Protein AF-A0A0L0G9T8-F1 (afdb_monomer_lite)

Radius of gyration: 16.16 Å; chains: 1; bounding box: 39×37×40 Å

Sequence (124 aa):
MLSLIVVMSSYWLVGFSASQKMFVFAVVVVEYICVESIVSFTSACATSLAMGNSLAGGVVGLLAVFNGWSANTSSTPGYIAWIQYPSPFYYGFQAIVVHLYDDTVAKQFALNTDWGDWGGLVIC

Secondary structure (DSSP, 8-state):
-HHHHHHHHHHHHS---HHHHHHHHHHHHHHHHHHHHHHHHHHHT-SSHHHHHHHHHHHHHHHHHTSSSSS-GGGS-HHHHGGGTT-HHHHHHHHHHHHHS-HHHHHHHHTT--TTTT------

Organism: NCBI:txid667725

pLDDT: mean 78.4, std 15.8, range [37.38, 95.25]

Structure (mmCIF, N/CA/C/O backbone):
data_AF-A0A0L0G9T8-F1
#
_entry.id   AF-A0A0L0G9T8-F1
#
loop_
_atom_site.group_PDB
_atom_site.id
_atom_site.type_symbol
_atom_site.label_atom_id
_atom_site.label_alt_id
_atom_site.label_comp_id
_atom_site.label_asym_id
_atom_site.label_entity_id
_atom_site.label_seq_id
_atom_site.pdbx_PDB_ins_code
_atom_site.Cartn_x
_atom_site.Cartn_y
_atom_site.Cartn_z
_atom_site.occupancy
_atom_site.B_iso_or_equiv
_atom_site.auth_seq_id
_atom_site.auth_comp_id
_atom_site.auth_asym_id
_atom_site.auth_atom_id
_atom_site.pdbx_PDB_model_num
ATOM 1 N N . MET A 1 1 ? 11.904 12.032 1.296 1.00 55.62 1 MET A N 1
ATOM 2 C CA . MET A 1 1 ? 11.993 13.167 2.258 1.00 55.62 1 MET A CA 1
ATOM 3 C C . MET A 1 1 ? 10.756 14.066 2.258 1.00 55.62 1 MET A C 1
ATOM 5 O O . MET A 1 1 ? 10.287 14.371 3.346 1.00 55.62 1 MET A O 1
ATOM 9 N N . LEU A 1 2 ? 10.188 14.456 1.105 1.00 73.19 2 LEU A N 1
ATOM 10 C CA . LEU A 1 2 ? 8.949 15.258 1.067 1.00 73.19 2 LEU A CA 1
ATOM 11 C C . LEU A 1 2 ? 7.768 14.560 1.778 1.00 73.19 2 LEU A C 1
ATOM 13 O O . LEU A 1 2 ? 7.029 15.190 2.527 1.00 73.19 2 LEU A O 1
ATOM 17 N N . SER A 1 3 ? 7.654 13.240 1.611 1.00 71.69 3 SER A N 1
ATOM 18 C CA . SER A 1 3 ? 6.575 12.422 2.181 1.00 71.69 3 SER A CA 1
ATOM 19 C C . SER A 1 3 ? 6.545 12.441 3.713 1.00 71.69 3 SER A C 1
ATOM 21 O O . SER A 1 3 ? 5.473 12.519 4.297 1.00 71.69 3 SER A O 1
ATOM 23 N N . LEU A 1 4 ? 7.707 12.464 4.380 1.00 72.94 4 LEU A N 1
ATOM 24 C CA . LEU A 1 4 ? 7.772 12.527 5.847 1.00 72.94 4 LEU A CA 1
ATOM 25 C C . LEU A 1 4 ? 7.289 13.874 6.389 1.00 72.94 4 LEU A C 1
ATOM 27 O O . LEU A 1 4 ? 6.659 13.921 7.439 1.00 72.94 4 LEU A O 1
ATOM 31 N N . ILE A 1 5 ? 7.549 14.965 5.664 1.00 83.50 5 ILE A N 1
ATOM 32 C CA . ILE A 1 5 ? 7.065 16.299 6.041 1.00 83.50 5 ILE A CA 1
ATOM 33 C C . ILE A 1 5 ? 5.537 16.331 5.978 1.00 83.50 5 ILE A C 1
ATOM 35 O O . ILE A 1 5 ? 4.904 16.837 6.901 1.00 83.50 5 ILE A O 1
ATOM 39 N N . VAL A 1 6 ? 4.952 15.754 4.922 1.00 80.31 6 VAL A N 1
ATOM 40 C CA . VAL A 1 6 ? 3.494 15.653 4.762 1.00 80.31 6 VAL A CA 1
ATOM 41 C C . VAL A 1 6 ? 2.882 14.785 5.858 1.00 80.31 6 VAL A C 1
ATOM 43 O O . VAL A 1 6 ? 1.920 15.211 6.484 1.00 80.31 6 VAL A O 1
ATOM 46 N N . VAL A 1 7 ? 3.468 13.621 6.153 1.00 77.06 7 VAL A N 1
ATOM 47 C CA . VAL A 1 7 ? 2.979 12.738 7.224 1.00 77.06 7 VAL A CA 1
ATOM 48 C C . VAL A 1 7 ? 3.021 13.450 8.574 1.00 77.06 7 VAL A C 1
ATOM 50 O O . VAL A 1 7 ? 2.029 13.439 9.300 1.00 77.06 7 VAL A O 1
ATOM 53 N N . MET A 1 8 ? 4.128 14.124 8.897 1.00 79.06 8 MET A N 1
ATOM 54 C CA . MET A 1 8 ? 4.274 14.845 10.163 1.00 79.06 8 MET A CA 1
ATOM 55 C C . MET A 1 8 ? 3.318 16.034 10.275 1.00 79.06 8 MET A C 1
ATOM 57 O O . MET A 1 8 ? 2.789 16.273 11.357 1.00 79.06 8 MET A O 1
ATOM 61 N N . SER A 1 9 ? 3.058 16.774 9.193 1.00 83.06 9 SER A N 1
ATOM 62 C CA . SER A 1 9 ? 2.104 17.886 9.232 1.00 83.06 9 SER A CA 1
ATOM 63 C C . SER A 1 9 ? 0.661 17.388 9.344 1.00 83.06 9 SER A C 1
ATOM 65 O O . SER A 1 9 ? -0.073 17.863 10.210 1.00 83.06 9 SER A O 1
ATOM 67 N N . SER A 1 10 ? 0.264 16.372 8.570 1.00 80.75 10 SER A N 1
ATOM 68 C CA . SER A 1 10 ? -1.074 15.775 8.667 1.00 80.75 10 SER A CA 1
ATOM 69 C C . SER A 1 10 ? -1.323 15.124 10.027 1.00 80.75 10 SER A C 1
ATOM 71 O O . SER A 1 10 ? -2.414 15.239 10.578 1.00 80.75 10 SER A O 1
ATOM 73 N N . TYR A 1 11 ? -0.299 14.508 10.619 1.00 76.81 11 TYR A N 1
ATOM 74 C CA . TYR A 1 11 ? -0.374 13.839 11.918 1.00 76.81 11 TYR A CA 1
ATOM 75 C C . TYR A 1 11 ? -0.860 14.755 13.051 1.00 76.81 11 TYR A C 1
ATOM 77 O O . TYR A 1 11 ? -1.610 14.329 13.932 1.00 76.81 11 TYR A O 1
ATOM 85 N N . TRP A 1 12 ? -0.468 16.032 13.026 1.00 79.12 12 TRP A N 1
ATOM 86 C CA . TRP A 1 12 ? -0.907 17.006 14.026 1.00 79.12 12 TRP A CA 1
ATOM 87 C C . TRP A 1 12 ? -2.281 17.608 13.724 1.00 79.12 12 TRP A C 1
ATOM 89 O O . TRP A 1 12 ? -2.987 17.973 14.663 1.00 79.12 12 TRP A O 1
ATOM 99 N N . LEU A 1 13 ? -2.681 17.666 12.451 1.00 83.00 13 LEU A N 1
ATOM 100 C CA . LEU A 1 13 ? -3.921 18.310 12.007 1.00 83.00 13 LEU A CA 1
ATOM 101 C C . LEU A 1 13 ? -5.168 17.429 12.153 1.00 83.00 13 LEU A C 1
ATOM 103 O O . LEU A 1 13 ? -6.268 17.952 12.283 1.00 83.00 13 LEU A O 1
ATOM 107 N N . VAL A 1 14 ? -5.011 16.105 12.159 1.00 82.44 14 VAL A N 1
ATOM 108 C CA . VAL A 1 14 ? -6.141 15.159 12.150 1.00 82.44 14 VAL A CA 1
ATOM 109 C C . VAL A 1 14 ? -6.863 15.048 13.509 1.00 82.44 14 VAL A C 1
ATOM 111 O O . VAL A 1 14 ? -8.001 14.596 13.572 1.00 82.44 14 VAL A O 1
ATOM 114 N N . GLY A 1 15 ? -6.248 15.501 14.608 1.00 81.12 15 GLY A N 1
ATOM 115 C CA . GLY A 1 15 ? -6.931 15.596 15.908 1.00 81.12 15 GLY A CA 1
ATOM 116 C C . GLY A 1 15 ? -7.125 14.274 16.670 1.00 81.12 15 GLY A C 1
ATOM 117 O O . GLY A 1 15 ? -7.895 14.237 17.624 1.00 81.12 15 GLY A O 1
ATOM 118 N N . PHE A 1 16 ? -6.421 13.199 16.299 1.00 81.31 16 PHE A N 1
ATOM 119 C CA . PHE A 1 16 ? -6.473 11.911 17.011 1.00 81.31 16 PHE A CA 1
ATOM 120 C C . PHE A 1 16 ? -5.987 11.991 18.469 1.00 81.31 16 PHE A C 1
ATOM 122 O O . PHE A 1 16 ? -5.275 12.920 18.856 1.00 81.31 16 PHE A O 1
ATOM 129 N N . SER A 1 17 ? -6.324 10.992 19.291 1.00 84.44 17 SER A N 1
ATOM 130 C CA . SER A 1 17 ? -5.752 10.857 20.639 1.00 84.44 17 SER A CA 1
ATOM 131 C C . SER A 1 17 ? -4.270 10.451 20.581 1.00 84.44 17 SER A C 1
ATOM 133 O O . SER A 1 17 ? -3.809 9.875 19.597 1.00 84.44 17 SER A O 1
ATOM 135 N N . ALA A 1 18 ? -3.486 10.750 21.624 1.00 79.88 18 ALA A N 1
ATOM 136 C CA . ALA A 1 18 ? -2.036 10.507 21.616 1.00 79.88 18 ALA A CA 1
ATOM 137 C C . ALA A 1 18 ? -1.647 9.030 21.387 1.00 79.88 18 ALA A C 1
ATOM 139 O O . ALA A 1 18 ? -0.631 8.764 20.745 1.00 79.88 18 ALA A O 1
ATOM 140 N N . SER A 1 19 ? -2.461 8.080 21.863 1.00 79.50 19 SER A N 1
ATOM 141 C CA . SER A 1 19 ? -2.260 6.644 21.633 1.00 79.50 19 SER A CA 1
ATOM 142 C C . SER A 1 19 ? -2.524 6.251 20.177 1.00 79.50 19 SER A C 1
ATOM 144 O O . SER A 1 19 ? -1.682 5.602 19.559 1.00 79.50 19 SER A O 1
ATOM 146 N N . GLN A 1 20 ? -3.640 6.709 19.604 1.00 82.50 20 GLN A N 1
ATOM 147 C CA . GLN A 1 20 ? -4.020 6.425 18.214 1.00 82.50 20 GLN A CA 1
ATOM 148 C C . GLN A 1 20 ? -3.031 7.019 17.218 1.00 82.50 20 GLN A C 1
ATOM 150 O O . GLN A 1 20 ? -2.679 6.392 16.223 1.00 82.50 20 GLN A O 1
ATOM 155 N N . LYS A 1 21 ? -2.533 8.219 17.518 1.00 83.38 21 LYS A N 1
ATOM 156 C CA . LYS A 1 21 ? -1.511 8.887 16.723 1.00 83.38 21 LYS A CA 1
ATOM 157 C C . LYS A 1 21 ? -0.280 7.991 16.523 1.00 83.38 21 LYS A C 1
ATOM 159 O O . LYS A 1 21 ? 0.062 7.683 15.385 1.00 83.38 21 LYS A O 1
ATOM 164 N N . MET A 1 22 ? 0.342 7.510 17.603 1.00 83.81 22 MET A N 1
ATOM 165 C CA . MET A 1 22 ? 1.547 6.665 17.521 1.00 83.81 22 MET A CA 1
ATOM 166 C C . MET A 1 22 ? 1.333 5.403 16.675 1.00 83.81 22 MET A C 1
ATOM 168 O O . MET A 1 22 ? 2.204 5.046 15.882 1.00 83.81 22 MET A O 1
ATOM 172 N N . PHE A 1 23 ? 0.168 4.764 16.802 1.00 86.69 23 PHE A N 1
ATOM 173 C CA . PHE A 1 23 ? -0.181 3.595 15.998 1.00 86.69 23 PHE A CA 1
ATOM 174 C C . PHE A 1 23 ? -0.278 3.931 14.503 1.00 86.69 23 PHE A C 1
ATOM 176 O O . PHE A 1 23 ? 0.376 3.286 13.685 1.00 86.69 23 PHE A O 1
ATOM 183 N N . VAL A 1 24 ? -1.025 4.979 14.142 1.00 86.00 24 VAL A N 1
ATOM 184 C CA . VAL A 1 24 ? -1.177 5.410 12.741 1.00 86.00 24 VAL A CA 1
ATOM 185 C C . VAL A 1 24 ? 0.174 5.787 12.132 1.00 86.00 24 VAL A C 1
ATOM 187 O O . VAL A 1 24 ? 0.464 5.409 11.001 1.00 86.00 24 VAL A O 1
ATOM 190 N N . PHE A 1 25 ? 1.036 6.475 12.885 1.00 85.94 25 PHE A N 1
ATOM 191 C CA . PHE A 1 25 ? 2.386 6.801 12.422 1.00 85.94 25 PHE A CA 1
ATOM 192 C C . PHE A 1 25 ? 3.215 5.546 12.129 1.00 85.94 25 PHE A C 1
ATOM 194 O O . PHE A 1 25 ? 3.855 5.474 11.082 1.00 85.94 25 PHE A O 1
ATOM 201 N N . ALA A 1 26 ? 3.175 4.542 13.010 1.00 88.50 26 ALA A N 1
ATOM 202 C CA . ALA A 1 26 ? 3.887 3.286 12.796 1.00 88.50 26 ALA A CA 1
ATOM 203 C C . ALA A 1 26 ? 3.404 2.560 11.528 1.00 88.50 26 ALA A C 1
ATOM 205 O O . ALA A 1 26 ? 4.233 2.121 10.730 1.00 88.50 26 ALA A O 1
ATOM 206 N N . VAL A 1 27 ? 2.087 2.492 11.304 1.00 89.56 27 VAL A N 1
ATOM 207 C CA . VAL A 1 27 ? 1.502 1.873 10.101 1.00 89.56 27 VAL A CA 1
ATOM 208 C C . VAL A 1 27 ? 1.962 2.590 8.829 1.00 89.56 27 VAL A C 1
ATOM 210 O O . VAL A 1 27 ? 2.456 1.942 7.909 1.00 89.56 27 VAL A O 1
ATOM 213 N N . VAL A 1 28 ? 1.892 3.923 8.799 1.00 87.94 28 VAL A N 1
ATOM 214 C CA . VAL A 1 28 ? 2.303 4.728 7.634 1.00 87.94 28 VAL A CA 1
ATOM 215 C C . VAL A 1 28 ? 3.800 4.587 7.338 1.00 87.94 28 VAL A C 1
ATOM 217 O O . VAL A 1 28 ? 4.199 4.549 6.175 1.00 87.94 28 VAL A O 1
ATOM 220 N N . VAL A 1 29 ? 4.650 4.483 8.364 1.00 88.75 29 VAL A N 1
ATOM 221 C CA . VAL A 1 29 ? 6.092 4.256 8.171 1.00 88.75 29 VAL A CA 1
ATOM 222 C C . VAL A 1 29 ? 6.360 2.883 7.551 1.00 88.75 29 VAL A C 1
ATOM 224 O O . VAL A 1 29 ? 7.179 2.784 6.638 1.00 88.75 29 VAL A O 1
ATOM 227 N N . VAL A 1 30 ? 5.672 1.835 8.010 1.00 91.31 30 VAL A N 1
ATOM 228 C CA . VAL A 1 30 ? 5.802 0.488 7.430 1.00 91.31 30 VAL A CA 1
ATOM 229 C C . VAL A 1 30 ? 5.335 0.484 5.975 1.00 91.31 30 VAL A C 1
ATOM 231 O O . VAL A 1 30 ? 6.060 0.005 5.106 1.00 91.31 30 VAL A O 1
ATOM 234 N N . GLU A 1 31 ? 4.179 1.085 5.692 1.00 90.88 31 GLU A N 1
ATOM 235 C CA . GLU A 1 31 ? 3.648 1.224 4.334 1.00 90.88 31 GLU A CA 1
ATOM 236 C C . GLU A 1 31 ? 4.637 1.957 3.414 1.00 90.88 31 GLU A C 1
ATOM 238 O O . GLU A 1 31 ? 4.936 1.479 2.319 1.00 90.88 31 GLU A O 1
ATOM 243 N N . TYR A 1 32 ? 5.226 3.061 3.887 1.00 89.31 32 TYR A N 1
ATOM 244 C CA . TYR A 1 32 ? 6.240 3.815 3.149 1.00 89.31 32 TYR A CA 1
ATOM 245 C C . TYR A 1 32 ? 7.455 2.951 2.784 1.00 89.31 32 TYR A C 1
ATOM 247 O O . TYR A 1 32 ? 7.891 2.958 1.635 1.00 89.31 32 TYR A O 1
ATOM 255 N N . ILE A 1 33 ? 7.986 2.167 3.729 1.00 92.06 33 ILE A N 1
ATOM 256 C CA . ILE A 1 33 ? 9.133 1.277 3.478 1.00 92.06 33 ILE A CA 1
ATOM 257 C C . ILE A 1 33 ? 8.777 0.205 2.435 1.00 92.06 33 ILE A C 1
ATOM 259 O O . ILE A 1 33 ? 9.589 -0.100 1.555 1.00 92.06 33 ILE A O 1
ATOM 263 N N . CYS A 1 34 ? 7.563 -0.349 2.492 1.00 93.31 34 CYS A N 1
ATOM 264 C CA . CYS A 1 34 ? 7.080 -1.311 1.503 1.00 93.31 34 CYS A CA 1
ATOM 265 C C . CYS A 1 34 ? 6.989 -0.690 0.103 1.00 93.31 34 CYS A C 1
ATOM 267 O O . CYS A 1 34 ? 7.470 -1.283 -0.863 1.00 93.31 34 CYS A O 1
ATOM 269 N N . VAL A 1 35 ? 6.428 0.516 -0.016 1.00 92.44 35 VAL A N 1
ATOM 270 C CA . VAL A 1 35 ? 6.310 1.225 -1.299 1.00 92.44 35 VAL A CA 1
ATOM 271 C C . VAL A 1 35 ? 7.685 1.559 -1.875 1.00 92.44 35 VAL A C 1
ATOM 273 O O . VAL A 1 35 ? 7.930 1.275 -3.045 1.00 92.44 35 VAL A O 1
ATOM 276 N N . GLU A 1 36 ? 8.618 2.068 -1.069 1.00 91.75 36 GLU A N 1
ATOM 277 C CA . GLU A 1 36 ? 9.994 2.343 -1.514 1.00 91.75 36 GLU A CA 1
ATOM 278 C C . GLU A 1 36 ? 10.700 1.074 -2.014 1.00 91.75 36 GLU A C 1
ATOM 280 O O . GLU A 1 36 ? 11.452 1.117 -2.991 1.00 91.75 36 GLU A O 1
ATOM 285 N N . SER A 1 37 ? 10.420 -0.074 -1.393 1.00 93.62 37 SER A N 1
ATOM 286 C CA . SER A 1 37 ? 10.952 -1.369 -1.829 1.00 93.62 37 SER A CA 1
ATOM 287 C C . SER A 1 37 ? 10.393 -1.782 -3.196 1.00 93.62 37 SER A C 1
ATOM 289 O O . SER A 1 37 ? 11.152 -2.216 -4.064 1.00 93.62 37 SER A O 1
ATOM 291 N N . ILE A 1 38 ? 9.090 -1.587 -3.432 1.00 92.88 38 ILE A N 1
ATOM 292 C CA . ILE A 1 38 ? 8.434 -1.854 -4.725 1.00 92.88 38 ILE A CA 1
ATOM 293 C C . ILE A 1 38 ? 8.973 -0.917 -5.814 1.00 92.88 38 ILE A C 1
ATOM 295 O O . ILE A 1 38 ? 9.300 -1.360 -6.918 1.00 92.88 38 ILE A O 1
ATOM 299 N N . VAL A 1 39 ? 9.107 0.376 -5.512 1.00 93.38 39 VAL A N 1
ATOM 300 C CA . VAL A 1 39 ? 9.663 1.378 -6.434 1.00 93.38 39 VAL A CA 1
ATOM 301 C C . VAL A 1 39 ? 11.116 1.051 -6.778 1.00 93.38 39 VAL A C 1
ATOM 303 O O . VAL A 1 39 ? 11.500 1.101 -7.946 1.00 93.38 39 VAL A O 1
ATOM 306 N N . SER A 1 40 ? 11.923 0.649 -5.795 1.00 93.31 40 SER A N 1
ATOM 307 C C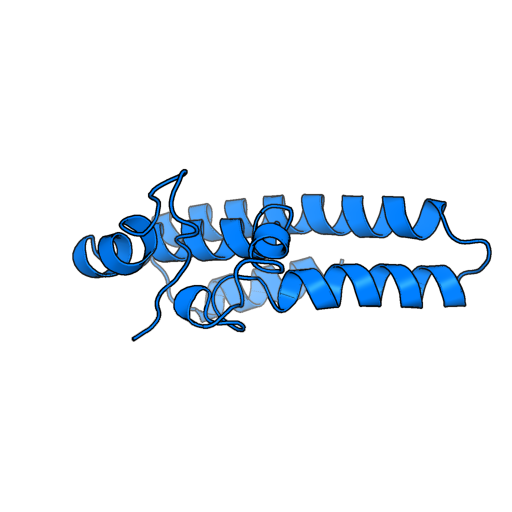A . SER A 1 40 ? 13.319 0.258 -6.020 1.00 93.31 40 SER A CA 1
ATOM 308 C C . SER A 1 40 ? 13.426 -1.005 -6.876 1.00 93.31 40 SER A C 1
ATOM 310 O O . SER A 1 40 ? 14.222 -1.051 -7.813 1.00 93.31 40 SER A O 1
ATOM 312 N N . PHE A 1 41 ? 12.588 -2.011 -6.608 1.00 93.62 41 PHE A N 1
ATOM 313 C CA . PHE A 1 41 ? 12.538 -3.244 -7.393 1.00 93.62 41 PHE A CA 1
ATOM 314 C C . PHE A 1 41 ? 12.131 -2.984 -8.850 1.00 93.62 41 PHE A C 1
ATOM 316 O O . PHE A 1 41 ? 12.816 -3.412 -9.775 1.00 93.62 41 PHE A O 1
ATOM 323 N N . THR A 1 42 ? 11.056 -2.224 -9.068 1.00 92.81 42 THR A N 1
ATOM 324 C CA . THR A 1 42 ? 10.591 -1.867 -10.419 1.00 92.81 42 THR A CA 1
ATOM 325 C C . THR A 1 42 ? 11.613 -1.014 -11.169 1.00 92.81 42 THR A C 1
ATOM 327 O O . THR A 1 42 ? 11.833 -1.223 -12.362 1.00 92.81 42 THR A O 1
ATOM 330 N N . SER A 1 43 ? 12.305 -0.112 -10.473 1.00 91.56 43 SER A N 1
ATOM 331 C CA . SER A 1 43 ? 13.391 0.681 -11.054 1.00 91.56 43 SER A CA 1
ATOM 332 C C . SER A 1 43 ? 14.584 -0.184 -11.471 1.00 91.56 43 SER A C 1
ATOM 334 O O . SER A 1 43 ? 15.184 0.081 -12.509 1.00 91.56 43 SER A O 1
ATOM 336 N N . ALA A 1 44 ? 14.902 -1.248 -10.727 1.00 93.75 44 ALA A N 1
ATOM 337 C CA . ALA A 1 44 ? 15.964 -2.189 -11.090 1.00 93.75 44 ALA A CA 1
ATOM 338 C C . ALA A 1 44 ? 15.647 -2.994 -12.364 1.00 93.75 44 ALA A C 1
ATOM 340 O O . ALA A 1 44 ? 16.559 -3.419 -13.070 1.00 93.75 44 ALA A O 1
ATOM 341 N N . CYS A 1 45 ? 14.365 -3.175 -12.692 1.00 92.94 45 CYS A N 1
ATOM 342 C CA . CYS A 1 45 ? 13.934 -3.794 -13.946 1.00 92.94 45 CYS A CA 1
ATOM 343 C C . CYS A 1 45 ? 13.999 -2.838 -15.152 1.00 92.94 45 CYS A C 1
ATOM 345 O O . CYS A 1 45 ? 13.746 -3.267 -16.279 1.00 92.94 45 CYS A O 1
ATOM 347 N N . ALA A 1 46 ? 14.308 -1.552 -14.945 1.00 94.12 46 ALA A N 1
ATOM 348 C CA . ALA A 1 46 ? 14.275 -0.544 -15.993 1.00 94.12 46 ALA A CA 1
ATOM 349 C C . ALA A 1 46 ? 15.656 -0.223 -16.591 1.00 94.12 46 ALA A C 1
ATOM 351 O O . ALA A 1 46 ? 16.663 -0.126 -15.901 1.00 94.12 46 ALA A O 1
ATOM 352 N N . THR A 1 47 ? 15.687 0.015 -17.904 1.00 94.25 47 THR A N 1
ATOM 353 C CA . THR A 1 47 ? 16.876 0.412 -18.677 1.00 94.25 47 THR A CA 1
ATOM 354 C C . THR A 1 47 ? 17.044 1.929 -18.810 1.00 94.25 47 THR A C 1
ATOM 356 O O . THR A 1 47 ? 18.075 2.397 -19.285 1.00 94.25 47 THR A O 1
ATOM 359 N N . SER A 1 48 ? 16.041 2.718 -18.409 1.00 95.25 48 SER A N 1
ATOM 360 C CA . SER A 1 48 ? 16.089 4.183 -18.419 1.00 95.25 48 SER A CA 1
ATOM 361 C C . S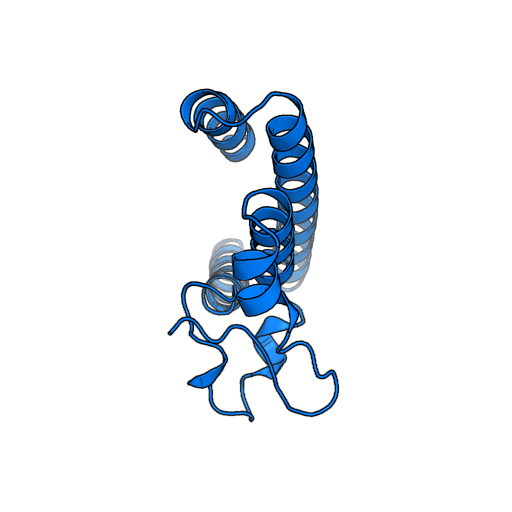ER A 1 48 ? 15.289 4.772 -17.260 1.00 95.25 48 SER A C 1
ATOM 363 O O . SER A 1 48 ? 14.327 4.165 -16.790 1.00 95.25 48 SER A O 1
ATOM 365 N N . LEU A 1 49 ? 15.644 5.992 -16.844 1.00 91.94 49 LEU A N 1
ATOM 366 C CA . LEU A 1 49 ? 14.927 6.719 -15.788 1.00 91.94 49 LEU A CA 1
ATOM 367 C C . LEU A 1 49 ? 13.458 6.972 -16.145 1.00 91.94 49 LEU A C 1
ATOM 369 O O . LEU A 1 49 ? 12.585 6.842 -15.292 1.00 91.94 49 LEU A O 1
ATOM 373 N N . ALA A 1 50 ? 13.175 7.297 -17.411 1.00 94.19 50 ALA A N 1
ATOM 374 C CA . ALA A 1 50 ? 11.806 7.505 -17.875 1.00 94.19 50 ALA A CA 1
ATOM 375 C C . ALA A 1 50 ? 10.971 6.226 -17.715 1.00 94.19 50 ALA A C 1
ATOM 377 O O . ALA A 1 50 ? 9.880 6.270 -17.152 1.00 94.19 50 ALA A O 1
ATOM 378 N N . MET A 1 51 ? 11.519 5.080 -18.132 1.00 94.88 51 MET A N 1
ATOM 379 C CA . MET A 1 51 ? 10.840 3.793 -17.992 1.00 94.88 51 MET A CA 1
ATOM 380 C C . MET A 1 51 ? 10.682 3.380 -16.526 1.00 94.88 51 MET A C 1
ATOM 382 O O . MET A 1 51 ? 9.613 2.908 -16.156 1.00 94.88 51 MET A O 1
ATOM 386 N N . GLY A 1 52 ? 11.698 3.605 -15.686 1.00 93.25 52 GLY A N 1
ATOM 387 C CA . GLY A 1 52 ? 11.630 3.328 -14.248 1.00 93.25 52 GLY A CA 1
ATOM 388 C C . GLY A 1 52 ? 10.511 4.111 -13.566 1.00 93.25 52 GLY A C 1
ATOM 389 O O . GLY A 1 52 ? 9.676 3.520 -12.888 1.00 93.25 52 GLY A O 1
ATOM 390 N N . ASN A 1 53 ? 10.415 5.415 -13.839 1.00 92.69 53 ASN A N 1
ATOM 391 C CA . ASN A 1 53 ? 9.356 6.264 -13.292 1.00 92.69 53 ASN A CA 1
ATOM 392 C C . ASN A 1 53 ? 7.960 5.837 -13.763 1.00 92.69 53 ASN A C 1
ATOM 394 O O . ASN A 1 53 ? 7.030 5.790 -12.960 1.00 92.69 53 ASN A O 1
ATOM 398 N N . SER A 1 54 ? 7.798 5.512 -15.049 1.00 94.94 54 SER A N 1
ATOM 399 C CA . SER A 1 54 ? 6.515 5.037 -15.576 1.00 94.94 54 SER A CA 1
ATOM 400 C C . SER A 1 54 ? 6.114 3.683 -14.992 1.00 94.94 54 SER A C 1
ATOM 402 O O . SER A 1 54 ? 4.949 3.494 -14.652 1.00 94.94 54 SER A O 1
ATOM 404 N N . LEU A 1 55 ? 7.062 2.754 -14.839 1.00 94.81 55 LEU A N 1
ATOM 405 C CA . LEU A 1 55 ? 6.797 1.422 -14.300 1.00 94.81 55 LEU A CA 1
ATOM 406 C C . LEU A 1 55 ? 6.460 1.485 -12.807 1.00 94.81 55 LEU A C 1
ATOM 408 O O . LEU A 1 55 ? 5.440 0.942 -12.389 1.00 94.81 55 LEU A O 1
ATOM 412 N N . ALA A 1 56 ? 7.268 2.201 -12.023 1.00 94.12 56 ALA A N 1
ATOM 413 C CA . ALA A 1 56 ? 7.024 2.417 -10.602 1.00 94.12 56 ALA A CA 1
ATOM 414 C C . ALA A 1 56 ? 5.680 3.120 -10.371 1.00 94.12 56 ALA A C 1
ATOM 416 O O . ALA A 1 56 ? 4.864 2.646 -9.583 1.00 94.12 56 ALA A O 1
ATOM 417 N N . GLY A 1 57 ? 5.409 4.202 -11.109 1.00 93.56 57 GLY A N 1
ATOM 418 C CA . GLY A 1 57 ? 4.137 4.921 -11.037 1.00 93.56 57 GLY A CA 1
ATOM 419 C C . GLY A 1 57 ? 2.942 4.052 -11.430 1.00 93.56 57 GLY A C 1
ATOM 420 O O . GLY A 1 57 ? 1.911 4.101 -10.765 1.00 93.56 57 GLY A O 1
ATOM 421 N N . GLY A 1 58 ? 3.087 3.213 -12.458 1.00 94.38 58 GLY A N 1
ATOM 422 C CA . GLY A 1 58 ? 2.050 2.275 -12.884 1.00 94.38 58 GLY A CA 1
ATOM 423 C C . GLY A 1 58 ? 1.742 1.215 -11.826 1.00 94.38 58 GLY A C 1
ATOM 424 O O . GLY A 1 58 ? 0.581 1.027 -11.472 1.00 94.38 58 GLY A O 1
ATOM 425 N N . VAL A 1 59 ? 2.767 0.557 -11.278 1.00 94.38 59 VAL A N 1
ATOM 426 C CA . VAL A 1 59 ? 2.596 -0.486 -10.252 1.00 94.38 59 VAL A CA 1
ATOM 427 C C . VAL A 1 59 ? 2.020 0.099 -8.964 1.00 94.38 59 VAL A C 1
ATOM 429 O O . VAL A 1 59 ? 1.027 -0.415 -8.453 1.00 94.38 59 VAL A O 1
ATOM 432 N N . VAL A 1 60 ? 2.591 1.196 -8.459 1.00 94.00 60 VAL A N 1
ATOM 433 C CA . VAL A 1 60 ? 2.095 1.854 -7.241 1.00 94.00 60 VAL A CA 1
ATOM 434 C C . VAL A 1 60 ? 0.678 2.388 -7.453 1.00 94.00 60 VAL A C 1
ATOM 436 O O . VAL A 1 60 ? -0.171 2.211 -6.584 1.00 94.00 60 VAL A O 1
ATOM 439 N N 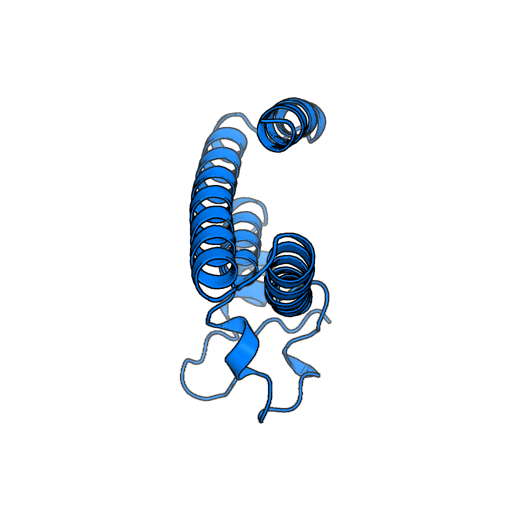. GLY A 1 61 ? 0.393 2.976 -8.618 1.00 92.75 61 GLY A N 1
ATOM 440 C CA . GLY A 1 61 ? -0.937 3.468 -8.969 1.00 92.75 61 GLY A CA 1
ATOM 441 C C . GLY A 1 61 ? -1.991 2.361 -8.986 1.00 92.75 61 GLY A C 1
ATOM 442 O O . GLY A 1 61 ? -3.062 2.535 -8.412 1.00 92.75 61 GLY A O 1
ATOM 443 N N . LEU A 1 62 ? -1.678 1.201 -9.573 1.00 91.62 62 LEU A N 1
ATOM 444 C CA . LEU A 1 62 ? -2.570 0.039 -9.556 1.00 91.62 62 LEU A CA 1
ATOM 445 C C . LEU A 1 62 ? -2.845 -0.437 -8.125 1.00 91.62 62 LEU A C 1
ATOM 447 O O . LEU A 1 62 ? -4.003 -0.590 -7.745 1.00 91.62 62 LEU A O 1
ATOM 451 N N . LEU A 1 63 ? -1.806 -0.616 -7.307 1.00 90.94 63 LEU A N 1
ATOM 452 C CA . LEU A 1 63 ? -1.961 -1.065 -5.918 1.00 90.94 63 LEU A CA 1
ATOM 453 C C . LEU A 1 63 ? -2.740 -0.057 -5.056 1.00 90.94 63 LEU A C 1
ATOM 455 O O . LEU A 1 63 ? -3.490 -0.466 -4.170 1.00 90.94 63 LEU A O 1
ATOM 459 N N . ALA A 1 64 ? -2.603 1.242 -5.334 1.00 89.38 64 ALA A N 1
ATOM 460 C CA . ALA A 1 64 ? -3.335 2.302 -4.646 1.00 89.38 64 ALA A CA 1
ATOM 461 C C . ALA A 1 64 ? -4.836 2.323 -4.989 1.00 89.38 64 ALA A C 1
ATOM 463 O O . ALA A 1 64 ? -5.639 2.749 -4.162 1.00 89.38 64 ALA A O 1
ATOM 464 N N . VAL A 1 65 ? -5.244 1.852 -6.174 1.00 88.44 65 VAL A N 1
ATOM 465 C CA . VAL A 1 65 ? -6.671 1.694 -6.518 1.00 88.44 65 VAL A CA 1
ATOM 466 C C . VAL A 1 65 ? -7.296 0.550 -5.716 1.00 88.44 65 VAL A C 1
ATOM 468 O O . VAL A 1 65 ? -8.403 0.686 -5.200 1.00 88.44 65 VAL A O 1
ATOM 471 N N . PHE A 1 66 ? -6.566 -0.551 -5.542 1.00 83.88 66 PHE A N 1
ATOM 472 C CA . P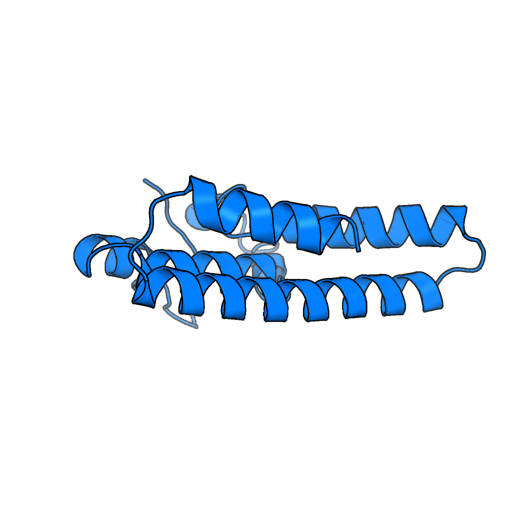HE A 1 66 ? -7.005 -1.717 -4.768 1.00 83.88 66 PHE A CA 1
ATOM 473 C C . PHE A 1 66 ? -6.616 -1.619 -3.281 1.00 83.88 66 PHE A C 1
ATOM 475 O O . PHE A 1 66 ? -6.155 -2.586 -2.683 1.00 83.88 66 PHE A O 1
ATOM 482 N N . ASN A 1 67 ? -6.794 -0.444 -2.671 1.00 80.19 67 ASN A N 1
ATOM 483 C CA . ASN A 1 67 ? -6.490 -0.191 -1.254 1.00 80.19 67 ASN A CA 1
ATOM 484 C C . ASN A 1 67 ? -7.652 -0.527 -0.293 1.00 80.19 67 ASN A C 1
ATOM 486 O O . ASN A 1 67 ? -7.560 -0.266 0.902 1.00 80.19 67 ASN A O 1
ATOM 490 N N . GLY A 1 68 ? -8.760 -1.065 -0.811 1.00 73.00 68 GLY A N 1
ATOM 491 C CA . GLY A 1 68 ? -9.961 -1.387 -0.038 1.00 73.00 68 GLY A CA 1
ATOM 492 C C . GLY A 1 68 ? -10.908 -0.207 0.208 1.00 73.00 68 GLY A C 1
ATOM 493 O O . GLY A 1 68 ? -12.033 -0.437 0.618 1.00 73.00 68 GLY A O 1
ATOM 494 N N . TRP A 1 69 ? -10.510 1.035 -0.078 1.00 75.75 69 TRP A N 1
ATOM 495 C CA . TRP A 1 69 ? -11.382 2.216 -0.041 1.00 75.75 69 TRP A CA 1
ATOM 496 C C . TRP A 1 69 ? -11.847 2.643 -1.438 1.00 75.75 69 TRP A C 1
ATOM 498 O O . TRP A 1 69 ? -13.034 2.860 -1.665 1.00 75.75 69 TRP A O 1
ATOM 508 N N . SER A 1 70 ? -10.910 2.779 -2.380 1.00 79.06 70 SER A N 1
ATOM 509 C CA . SER A 1 70 ? -11.178 3.349 -3.706 1.00 79.06 70 SER A CA 1
ATOM 510 C C . SER A 1 70 ? -11.956 2.383 -4.602 1.00 79.06 70 SER A C 1
ATOM 512 O O . SER A 1 70 ? -12.952 2.761 -5.216 1.00 79.06 70 SER A O 1
ATOM 514 N N . ALA A 1 71 ? -11.503 1.131 -4.685 1.00 70.81 71 ALA A N 1
ATOM 515 C CA . ALA A 1 71 ? -12.234 0.050 -5.327 1.00 70.81 71 ALA A CA 1
ATOM 516 C C . ALA A 1 71 ? -12.982 -0.743 -4.254 1.00 70.81 71 ALA A C 1
ATOM 518 O O . ALA A 1 71 ? -12.358 -1.312 -3.359 1.00 70.81 71 ALA A O 1
ATOM 519 N N . ASN A 1 72 ? -14.313 -0.782 -4.352 1.00 65.88 72 ASN A N 1
ATOM 520 C CA . ASN A 1 72 ? -15.124 -1.618 -3.476 1.00 65.88 72 ASN A CA 1
ATOM 521 C C . ASN A 1 72 ? -14.803 -3.091 -3.772 1.00 65.88 72 ASN A C 1
ATOM 523 O O . ASN A 1 72 ? -14.988 -3.556 -4.905 1.00 65.88 72 ASN A O 1
ATOM 527 N N . THR A 1 73 ? -14.319 -3.828 -2.772 1.00 63.91 73 THR A N 1
ATOM 528 C CA . THR A 1 73 ? -13.948 -5.225 -2.978 1.00 63.91 73 THR A CA 1
ATOM 529 C C . THR A 1 73 ? -15.169 -6.091 -3.297 1.00 63.91 73 THR A C 1
ATOM 531 O O . THR A 1 73 ? -15.044 -7.011 -4.098 1.00 63.91 73 THR A O 1
ATOM 534 N N . SER A 1 74 ? -16.363 -5.764 -2.787 1.00 64.69 74 SER A N 1
ATOM 535 C CA . SER A 1 74 ? -17.599 -6.508 -3.090 1.00 64.69 74 SER A CA 1
ATOM 536 C C . SER A 1 74 ? -18.006 -6.429 -4.560 1.00 64.69 74 SER A C 1
ATOM 538 O O . SER A 1 74 ? -18.642 -7.337 -5.087 1.00 64.69 74 SER A O 1
ATOM 540 N N . SER A 1 75 ? -17.665 -5.323 -5.219 1.00 69.69 75 SER A N 1
ATOM 541 C CA . SER A 1 75 ? -17.998 -5.063 -6.624 1.00 69.69 75 SER A CA 1
ATOM 542 C C . SER A 1 75 ? -16.852 -5.418 -7.571 1.00 69.69 75 SER A C 1
ATOM 544 O O . SER A 1 75 ? -16.996 -5.298 -8.788 1.00 69.69 75 SER A O 1
ATOM 546 N N . THR A 1 76 ? -15.703 -5.830 -7.030 1.00 73.31 76 THR A N 1
ATOM 547 C CA . THR A 1 76 ? -14.525 -6.185 -7.817 1.00 73.31 76 THR A CA 1
ATOM 548 C C . THR A 1 76 ? -14.687 -7.608 -8.360 1.00 73.31 76 THR A C 1
ATOM 550 O O . THR A 1 76 ? -14.866 -8.543 -7.581 1.00 73.31 76 THR A O 1
ATOM 553 N N . PRO A 1 77 ? -14.605 -7.819 -9.686 1.00 79.12 77 PRO A N 1
ATOM 554 C CA . PRO A 1 77 ? -14.671 -9.155 -10.262 1.00 79.12 77 PRO A CA 1
ATOM 555 C C . PRO A 1 77 ? -13.626 -10.097 -9.648 1.00 79.12 77 PRO A C 1
ATOM 557 O O . PRO A 1 77 ? -12.442 -9.760 -9.584 1.00 79.12 77 PRO A O 1
ATOM 560 N N . GLY A 1 78 ? -14.042 -11.306 -9.254 1.00 74.94 78 GLY A N 1
ATOM 561 C CA . GLY A 1 78 ? -13.185 -12.248 -8.517 1.00 74.94 78 GLY A CA 1
ATOM 562 C C . GLY A 1 78 ? -11.852 -12.580 -9.202 1.00 74.94 78 GLY A C 1
ATOM 563 O O . GLY A 1 78 ? -10.850 -12.812 -8.53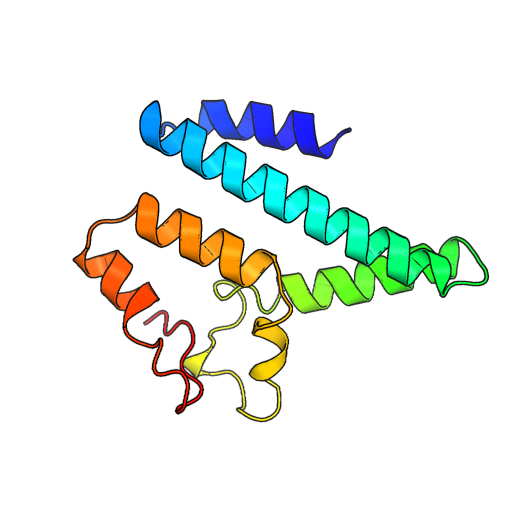4 1.00 74.94 78 GLY A O 1
ATOM 564 N N . TYR A 1 79 ? -11.786 -12.511 -10.536 1.00 81.12 79 TYR A N 1
ATOM 565 C CA . TYR A 1 79 ? -10.552 -12.759 -11.290 1.00 81.12 79 TYR A CA 1
ATOM 566 C C . TYR A 1 79 ? -9.477 -11.657 -11.142 1.00 81.12 79 TYR A C 1
ATOM 568 O O . TYR A 1 79 ? -8.312 -11.920 -11.435 1.00 81.12 79 TYR A O 1
ATOM 576 N N . ILE A 1 80 ? -9.830 -10.446 -10.685 1.00 82.44 80 ILE A N 1
ATOM 577 C CA . ILE A 1 80 ? -8.880 -9.361 -10.349 1.00 82.44 80 ILE A CA 1
ATOM 578 C C . ILE A 1 80 ? -8.825 -9.033 -8.854 1.00 82.44 80 ILE A C 1
ATOM 580 O O . ILE A 1 80 ? -7.949 -8.280 -8.435 1.00 82.44 80 ILE A O 1
ATOM 584 N N . ALA A 1 81 ? -9.702 -9.620 -8.038 1.00 78.62 81 ALA A N 1
ATOM 585 C CA . ALA A 1 81 ? -9.751 -9.360 -6.599 1.00 78.62 81 ALA A CA 1
ATOM 586 C C . ALA A 1 81 ? -8.422 -9.670 -5.889 1.00 78.62 81 ALA A C 1
ATOM 588 O O . ALA A 1 81 ? -8.078 -9.017 -4.911 1.00 78.62 81 ALA A O 1
ATOM 589 N N . TRP A 1 82 ? -7.622 -10.606 -6.406 1.00 81.75 82 TRP A N 1
ATOM 590 C CA . TRP A 1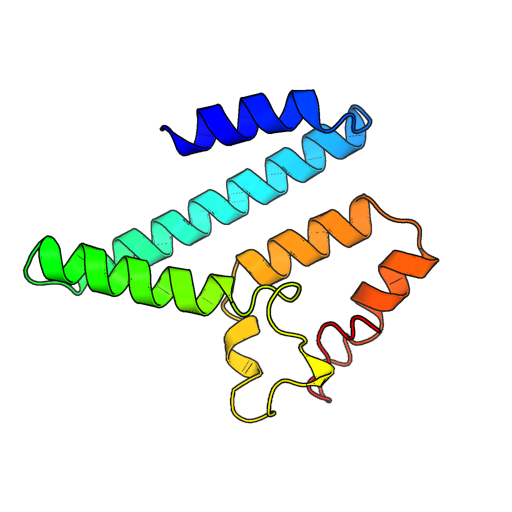 82 ? -6.338 -10.981 -5.810 1.00 81.75 82 TRP A CA 1
ATOM 591 C C . TRP A 1 82 ? -5.295 -9.849 -5.779 1.00 81.75 82 TRP A C 1
ATOM 593 O O . TRP A 1 82 ? -4.368 -9.910 -4.973 1.00 81.75 82 TRP A O 1
ATOM 603 N N . ILE A 1 83 ? -5.439 -8.813 -6.616 1.00 84.62 83 ILE A N 1
ATOM 604 C CA . ILE A 1 83 ? -4.488 -7.689 -6.711 1.00 84.62 83 ILE A CA 1
ATOM 605 C C . ILE A 1 83 ? -4.437 -6.877 -5.406 1.00 84.62 83 ILE A C 1
ATOM 607 O O . ILE A 1 83 ? -3.425 -6.242 -5.113 1.00 84.62 83 ILE A O 1
ATOM 611 N N . GLN A 1 84 ? -5.485 -6.938 -4.581 1.00 82.38 84 GLN A N 1
ATOM 612 C CA . GLN A 1 84 ? -5.506 -6.266 -3.281 1.00 82.38 84 GLN A CA 1
ATOM 613 C C . GLN A 1 84 ? -4.533 -6.887 -2.264 1.00 82.38 84 GLN A C 1
ATOM 615 O O . GLN A 1 84 ? -4.001 -6.178 -1.418 1.00 82.38 84 GLN A O 1
ATOM 620 N N . TYR A 1 85 ? -4.243 -8.191 -2.355 1.00 82.81 85 TYR A N 1
ATOM 621 C CA . TYR A 1 85 ? -3.399 -8.893 -1.379 1.00 82.81 85 TYR A CA 1
ATOM 622 C C . TYR A 1 85 ? -1.919 -8.491 -1.394 1.00 82.81 85 TYR A C 1
ATOM 624 O O . TYR A 1 85 ? -1.333 -8.393 -0.325 1.00 82.81 85 TYR A O 1
ATOM 632 N N . PRO A 1 86 ? -1.257 -8.240 -2.536 1.00 87.00 86 PRO A N 1
ATOM 633 C CA . PRO A 1 86 ? 0.095 -7.685 -2.507 1.00 87.00 86 PRO A CA 1
ATOM 634 C C . PRO A 1 86 ? 0.131 -6.191 -2.142 1.00 87.00 86 PRO A C 1
ATOM 636 O O . PRO A 1 86 ? 1.221 -5.642 -1.992 1.00 87.00 86 PRO A O 1
ATOM 639 N N . SER A 1 87 ? -1.016 -5.509 -2.034 1.00 89.56 87 SER A N 1
ATOM 640 C CA . SER A 1 87 ? -1.059 -4.063 -1.817 1.00 89.56 87 SER A CA 1
ATOM 641 C C . SER A 1 87 ? -0.755 -3.699 -0.358 1.00 89.56 87 SER A C 1
ATOM 643 O O . SER A 1 87 ? -1.552 -4.015 0.528 1.00 89.56 87 SER A O 1
ATOM 645 N N . PRO A 1 88 ? 0.337 -2.963 -0.070 1.00 89.56 88 PRO A N 1
ATOM 646 C CA . PRO A 1 88 ? 0.589 -2.466 1.283 1.00 89.56 88 PRO A CA 1
ATOM 647 C C . PRO A 1 88 ? -0.480 -1.454 1.728 1.00 89.56 88 PRO A C 1
ATOM 649 O O . PRO A 1 88 ? -0.792 -1.380 2.915 1.00 89.56 88 PRO A O 1
ATOM 652 N N . PHE A 1 89 ? -1.098 -0.741 0.777 1.00 89.56 89 PHE A N 1
ATOM 653 C CA . PHE A 1 89 ? -2.173 0.221 1.034 1.00 89.56 89 PHE A CA 1
ATOM 654 C C . PHE A 1 89 ? -3.431 -0.442 1.604 1.00 89.56 89 PHE A C 1
ATOM 656 O O . PHE A 1 89 ? -4.098 0.139 2.456 1.00 89.56 89 PHE A O 1
ATOM 663 N N . TYR A 1 90 ? -3.745 -1.662 1.154 1.00 86.25 90 TYR A N 1
ATOM 664 C CA . TYR A 1 90 ? -4.901 -2.417 1.638 1.00 86.25 90 TYR A CA 1
ATOM 665 C C . TYR A 1 90 ? -4.782 -2.709 3.137 1.00 86.25 90 TYR A C 1
ATOM 667 O O . TYR A 1 90 ? -5.677 -2.392 3.923 1.00 86.25 90 TYR A O 1
ATOM 675 N N . TYR A 1 91 ? -3.632 -3.240 3.555 1.00 86.00 91 TYR A N 1
ATOM 676 C CA . TYR A 1 91 ? -3.380 -3.549 4.960 1.00 86.00 91 TYR A CA 1
ATOM 677 C C . TYR A 1 91 ? -3.216 -2.298 5.823 1.00 86.00 91 TYR A C 1
ATOM 679 O O . TYR A 1 91 ? -3.715 -2.273 6.949 1.00 86.00 91 TYR A O 1
ATOM 687 N N . GLY A 1 92 ? -2.552 -1.258 5.306 1.00 88.38 92 GLY A N 1
ATOM 688 C CA . GLY A 1 92 ? -2.390 0.014 6.011 1.00 88.38 92 GLY A CA 1
ATOM 689 C C . GLY A 1 92 ? -3.737 0.653 6.343 1.00 88.38 92 GLY A C 1
ATOM 690 O O . GLY A 1 92 ? -4.001 0.997 7.497 1.00 88.38 92 GLY A O 1
ATOM 691 N N . PHE A 1 93 ? -4.636 0.714 5.358 1.00 85.12 93 PHE A N 1
ATOM 692 C CA . PHE A 1 93 ? -5.985 1.238 5.542 1.00 85.12 93 PHE A CA 1
ATOM 693 C C . PHE A 1 93 ? -6.792 0.417 6.556 1.00 85.12 93 PHE A C 1
ATOM 695 O O . PHE A 1 93 ? -7.323 0.981 7.515 1.00 85.12 93 PHE A O 1
ATOM 702 N N . GLN A 1 94 ? -6.838 -0.911 6.405 1.00 82.00 94 GLN A N 1
ATOM 703 C CA . GLN A 1 94 ? -7.573 -1.778 7.331 1.00 82.00 94 GLN A CA 1
ATOM 704 C C . GLN A 1 94 ? -7.072 -1.660 8.774 1.00 82.00 94 GLN A C 1
ATOM 706 O O . GLN A 1 94 ? -7.881 -1.547 9.697 1.00 82.00 94 GLN A O 1
ATOM 711 N N . ALA A 1 95 ? -5.753 -1.635 8.979 1.00 84.06 95 ALA A N 1
ATOM 712 C CA . ALA A 1 95 ? -5.162 -1.506 10.306 1.00 84.06 95 ALA A CA 1
ATOM 713 C C . ALA A 1 95 ? -5.561 -0.185 10.982 1.00 84.06 95 ALA A C 1
ATOM 715 O O . ALA A 1 95 ? -5.942 -0.178 12.153 1.00 84.06 95 ALA A O 1
ATOM 716 N N . ILE A 1 96 ? -5.511 0.930 10.243 1.00 84.88 96 ILE A N 1
ATOM 717 C CA . ILE A 1 96 ? -5.901 2.251 10.754 1.00 84.88 96 ILE A CA 1
ATOM 718 C C . ILE A 1 96 ? -7.386 2.272 11.112 1.00 84.88 96 ILE A C 1
ATOM 720 O O . ILE A 1 96 ? -7.746 2.751 12.184 1.00 84.88 96 ILE A O 1
ATOM 724 N N . VAL A 1 97 ? -8.244 1.737 10.245 1.00 81.31 97 VAL A N 1
ATOM 725 C CA . VAL A 1 97 ? -9.695 1.746 10.448 1.00 81.31 97 VAL A CA 1
ATOM 726 C C . VAL A 1 97 ? -10.100 0.932 11.676 1.00 81.31 97 VAL A C 1
ATOM 728 O O . VAL A 1 97 ? -10.866 1.430 12.497 1.00 81.31 97 VAL A O 1
ATOM 731 N N . VAL A 1 98 ? -9.543 -0.268 11.854 1.00 78.94 98 VAL A N 1
ATOM 732 C CA . VAL A 1 98 ? -9.813 -1.112 13.033 1.00 78.94 98 VAL A CA 1
ATOM 733 C C . VAL A 1 98 ? -9.354 -0.439 14.330 1.00 78.94 98 VAL A C 1
ATOM 735 O O . VAL A 1 98 ? -9.980 -0.616 15.367 1.00 78.94 98 VAL A O 1
ATOM 738 N N . HIS A 1 99 ? -8.271 0.339 14.292 1.00 80.81 99 HIS A N 1
ATOM 739 C CA . HIS A 1 99 ? -7.757 1.023 15.480 1.00 80.81 99 HIS A CA 1
ATOM 740 C C . HIS A 1 99 ? -8.470 2.350 15.791 1.00 80.81 99 HIS A C 1
ATOM 742 O O . HIS A 1 99 ? -8.462 2.818 16.933 1.00 80.81 99 HIS A O 1
ATOM 748 N N . LEU A 1 100 ? -9.036 2.997 14.772 1.00 79.44 100 LEU A N 1
ATOM 749 C CA . LEU A 1 100 ? -9.654 4.312 14.903 1.00 79.44 100 LEU A CA 1
ATOM 750 C C . LEU A 1 100 ? -11.153 4.238 15.205 1.00 79.44 100 LEU A C 1
ATOM 752 O O . LEU A 1 100 ? -11.658 5.086 15.941 1.00 79.44 100 LEU A O 1
ATOM 756 N N . TYR A 1 101 ? -11.852 3.260 14.630 1.00 75.81 101 TYR A N 1
ATOM 757 C CA . TYR A 1 101 ? -13.301 3.135 14.725 1.00 75.81 101 TYR A CA 1
ATOM 758 C C . TYR A 1 101 ? -13.730 2.032 15.697 1.00 75.81 101 TYR A C 1
ATOM 760 O O . TYR A 1 101 ? -13.005 1.074 15.939 1.00 75.81 101 TYR A O 1
ATOM 768 N N . ASP A 1 102 ? -14.932 2.197 16.253 1.00 68.31 102 ASP A N 1
ATOM 769 C CA . ASP A 1 102 ? -15.520 1.299 17.251 1.00 68.31 102 ASP A CA 1
ATOM 770 C C . ASP A 1 102 ? -15.757 -0.117 16.693 1.00 68.31 102 ASP A C 1
ATOM 772 O O . ASP A 1 102 ? -15.871 -0.305 15.479 1.00 68.31 102 ASP A O 1
ATOM 776 N N . ASP A 1 103 ? -15.899 -1.111 17.573 1.00 64.25 103 ASP A N 1
ATOM 777 C CA . ASP A 1 103 ? -15.983 -2.538 17.225 1.00 64.25 103 ASP A CA 1
ATOM 778 C C . ASP A 1 103 ? -17.079 -2.847 16.199 1.00 64.25 103 ASP A C 1
ATOM 780 O O . ASP A 1 103 ? -16.971 -3.805 15.442 1.00 64.25 103 ASP A O 1
ATOM 784 N N . THR A 1 104 ? -18.155 -2.062 16.162 1.00 63.84 104 THR A N 1
ATOM 785 C CA . THR A 1 104 ? -19.251 -2.211 15.193 1.00 63.84 104 THR A CA 1
ATOM 786 C C . THR A 1 104 ? -18.802 -1.897 13.770 1.00 63.84 104 THR A C 1
ATOM 788 O O . THR A 1 104 ? -19.110 -2.642 12.842 1.00 63.84 104 THR A O 1
ATOM 791 N N . VAL A 1 105 ? -18.029 -0.829 13.618 1.00 62.97 105 VAL A N 1
ATOM 792 C CA . VAL A 1 105 ? -17.464 -0.362 12.357 1.00 62.97 105 VAL A CA 1
ATOM 793 C C . VAL A 1 105 ? -16.273 -1.243 11.993 1.00 62.97 105 VAL A C 1
ATOM 795 O O . VAL A 1 105 ? -16.230 -1.788 10.895 1.00 62.97 105 VAL A O 1
ATOM 798 N N . ALA A 1 106 ? -15.371 -1.508 12.942 1.00 59.91 106 ALA A N 1
ATOM 799 C CA . ALA A 1 106 ? -14.258 -2.434 12.759 1.00 59.91 106 ALA A CA 1
ATOM 800 C C . ALA A 1 106 ? -14.738 -3.824 12.320 1.00 59.91 106 ALA A C 1
ATOM 802 O O . ALA A 1 106 ? -14.120 -4.417 11.449 1.00 59.91 106 ALA A O 1
ATOM 803 N N . LYS A 1 107 ? -15.875 -4.320 12.826 1.00 55.53 107 LYS A N 1
ATOM 804 C CA . LYS A 1 107 ? -16.506 -5.568 12.369 1.00 55.53 107 LYS A CA 1
ATOM 805 C C . LYS A 1 107 ? -17.052 -5.492 10.947 1.00 55.53 107 LYS A C 1
ATOM 807 O O . LYS A 1 107 ? -16.950 -6.483 10.242 1.00 55.53 107 LYS A O 1
ATOM 812 N N . GLN A 1 108 ? -17.570 -4.361 10.472 1.00 58.94 108 GLN A N 1
ATOM 813 C CA . GLN A 1 108 ? -17.922 -4.227 9.048 1.00 58.94 108 GLN A CA 1
ATOM 814 C C . GLN A 1 108 ? -16.681 -4.324 8.148 1.00 58.94 108 GLN A C 1
ATOM 816 O O . GLN A 1 108 ? -16.741 -4.921 7.074 1.00 58.94 108 GLN A O 1
ATOM 821 N N . PHE A 1 109 ? -15.544 -3.808 8.620 1.00 56.41 109 PHE A N 1
ATOM 822 C CA . PHE A 1 109 ? -14.264 -3.881 7.913 1.00 56.41 109 PHE A CA 1
ATOM 823 C C . PHE A 1 109 ? -13.521 -5.222 8.107 1.00 56.41 109 PHE A C 1
ATOM 825 O O . PHE A 1 109 ? -12.788 -5.635 7.212 1.00 56.41 109 PHE A O 1
ATOM 832 N N . ALA A 1 110 ? -13.724 -5.920 9.233 1.00 49.94 110 ALA A N 1
ATOM 833 C CA . ALA A 1 110 ? -13.020 -7.147 9.621 1.00 49.94 110 ALA A CA 1
ATOM 834 C C . ALA A 1 110 ? -13.822 -8.447 9.400 1.00 49.94 110 ALA A C 1
ATOM 836 O O . ALA A 1 110 ? -13.210 -9.499 9.250 1.00 49.94 110 ALA A O 1
ATOM 837 N N . LEU A 1 111 ? -15.161 -8.427 9.354 1.00 43.94 111 LEU A N 1
ATOM 838 C CA . LEU A 1 111 ? -16.001 -9.642 9.263 1.00 43.94 111 LEU A CA 1
ATOM 839 C C . LEU A 1 111 ? -16.292 -10.134 7.838 1.00 43.94 111 LEU A C 1
ATOM 841 O O . LEU A 1 111 ? -17.001 -11.119 7.693 1.00 43.94 111 LEU A O 1
ATOM 845 N N . ASN A 1 112 ? -15.727 -9.523 6.796 1.00 47.41 112 ASN A N 1
ATOM 846 C CA . ASN A 1 112 ? -15.643 -10.173 5.479 1.00 47.41 112 ASN A CA 1
ATOM 847 C C . ASN A 1 112 ? -14.264 -10.813 5.253 1.00 47.41 112 ASN A C 1
ATOM 849 O O . ASN A 1 112 ? -13.859 -11.018 4.121 1.00 47.41 112 ASN A O 1
ATOM 853 N N . THR A 1 113 ? -13.518 -11.135 6.314 1.00 47.16 113 THR A N 1
ATOM 854 C CA . THR A 1 113 ? -12.259 -11.894 6.217 1.00 47.16 113 THR A CA 1
ATOM 855 C C . THR A 1 113 ? -12.495 -13.406 6.249 1.00 47.16 113 THR A C 1
ATOM 857 O O . THR A 1 113 ? -11.769 -14.145 6.910 1.00 47.16 113 THR A O 1
ATOM 860 N N . ASP A 1 114 ? -13.488 -13.903 5.509 1.00 44.69 114 ASP A N 1
ATOM 861 C CA . ASP A 1 114 ? -13.524 -15.326 5.185 1.00 44.69 114 ASP A CA 1
ATOM 862 C C . ASP A 1 114 ? -12.446 -15.579 4.129 1.00 44.69 114 ASP A C 1
ATOM 864 O O . ASP A 1 114 ? -12.627 -15.352 2.932 1.00 44.69 114 ASP A O 1
ATOM 868 N N . TRP A 1 115 ? -11.286 -16.047 4.597 1.00 43.22 115 TRP A N 1
ATOM 869 C CA . TRP A 1 115 ? -10.073 -16.380 3.833 1.00 43.22 115 TRP A CA 1
ATOM 870 C C . TRP A 1 115 ? -10.265 -17.461 2.741 1.00 43.22 115 TRP A C 1
ATOM 872 O O . TRP A 1 115 ? -9.286 -17.990 2.217 1.00 43.22 115 TRP A O 1
ATOM 882 N N . GLY A 1 116 ? -11.509 -17.797 2.393 1.00 39.31 116 GLY A N 1
ATOM 883 C CA . GLY A 1 116 ? -11.894 -18.736 1.341 1.00 39.31 116 GLY A CA 1
ATOM 884 C C . GLY A 1 116 ? -12.997 -18.238 0.400 1.00 39.31 116 GLY A C 1
ATOM 885 O O . GLY A 1 116 ? -13.254 -18.920 -0.586 1.00 39.31 116 GLY A O 1
ATOM 886 N N . ASP A 1 117 ? -13.606 -17.071 0.646 1.00 46.81 117 ASP A N 1
ATOM 887 C CA . ASP A 1 117 ? -14.763 -16.587 -0.124 1.00 46.81 117 ASP A CA 1
ATOM 888 C C . ASP A 1 117 ? -14.589 -15.116 -0.547 1.00 46.81 117 ASP A C 1
ATOM 890 O O . ASP A 1 117 ? -15.428 -14.274 -0.271 1.00 46.81 117 ASP A O 1
ATOM 894 N N . TRP A 1 118 ? -13.438 -14.789 -1.159 1.00 48.06 118 TRP A N 1
ATOM 895 C CA . TRP A 1 118 ? -13.070 -13.497 -1.792 1.00 48.06 118 TRP A CA 1
ATOM 896 C C . TRP A 1 118 ? -13.548 -12.207 -1.100 1.00 48.06 118 TRP A C 1
ATOM 898 O O . TRP A 1 118 ? -13.702 -11.163 -1.738 1.00 48.06 118 TRP A O 1
ATOM 908 N N . GLY A 1 119 ? -13.740 -12.264 0.213 1.00 42.12 119 GLY A N 1
ATOM 909 C CA . GLY A 1 119 ? -14.222 -11.163 1.008 1.00 42.12 119 GLY A CA 1
ATOM 910 C C . GLY A 1 119 ? -13.106 -10.147 1.165 1.00 42.12 119 GLY A C 1
ATOM 911 O O . GLY A 1 119 ? -12.093 -10.363 1.832 1.00 42.12 119 GLY A O 1
ATOM 912 N N . GLY A 1 120 ? -13.277 -9.016 0.506 1.00 44.78 120 GLY A N 1
ATOM 913 C CA . GLY A 1 120 ? -12.748 -7.792 1.064 1.00 44.78 120 GLY A CA 1
ATOM 914 C C . GLY A 1 120 ? -13.875 -6.821 1.313 1.00 44.78 120 GLY A C 1
ATOM 915 O O . GLY A 1 120 ? -15.060 -7.141 1.239 1.00 44.78 120 GLY A O 1
ATOM 916 N N . LEU A 1 121 ? -13.435 -5.621 1.631 1.00 45.53 121 LEU A N 1
ATOM 917 C CA . LEU A 1 121 ? -14.218 -4.487 2.064 1.00 45.53 121 LEU A CA 1
ATOM 918 C C . LEU A 1 121 ? -15.532 -4.310 1.280 1.00 45.53 121 LEU A C 1
ATOM 920 O O . LEU A 1 121 ? -15.522 -3.964 0.099 1.00 45.53 121 LEU A O 1
ATOM 924 N N . VAL A 1 122 ? -16.662 -4.510 1.965 1.00 43.44 122 VAL A N 1
ATOM 925 C CA . VAL A 1 122 ? -17.988 -4.089 1.498 1.00 43.44 122 VAL A CA 1
ATOM 926 C C . VAL A 1 122 ? -18.288 -2.763 2.186 1.00 43.44 122 VAL A C 1
ATOM 928 O O . VAL A 1 122 ? -18.733 -2.736 3.332 1.00 43.44 122 VAL A O 1
ATOM 931 N N . ILE A 1 123 ? -17.995 -1.652 1.511 1.00 39.94 123 ILE A N 1
ATOM 932 C CA . ILE A 1 123 ? -18.545 -0.354 1.913 1.00 39.94 123 ILE A CA 1
ATOM 933 C C . ILE A 1 123 ? -19.972 -0.331 1.362 1.00 39.94 123 ILE A C 1
ATOM 935 O O . ILE A 1 123 ? -20.149 -0.237 0.146 1.00 39.94 123 ILE A O 1
ATOM 939 N N . CYS A 1 124 ? -20.964 -0.517 2.235 1.00 37.38 124 CYS A N 1
ATOM 940 C CA . CYS A 1 124 ? -22.354 -0.182 1.923 1.00 37.38 124 CYS A CA 1
ATOM 941 C C . CYS A 1 124 ? -22.536 1.337 1.907 1.00 37.38 124 CYS A C 1
ATOM 943 O O . CYS A 1 124 ? -21.966 2.000 2.805 1.00 37.38 124 CYS A O 1
#

Foldseek 3Di:
DVVVVVLVVVLVVVPDDPVLSVQLVVLVVVLVVLLVVLLVVLLVVDPDPVNSVVRSCVLLVQLLCLLCPNDPQVPDPLVCLCSPVSRSSVVSVLSSQLSRDDPVRNCQQVVQPPVPPSDGHHDD

InterPro domains:
  IPR013525 ABC-2 type transporter, transmembrane domain [PF01061] (2-98)